Protein AF-A0A182EVL2-F1 (afdb_monomer)

Solvent-accessible surface area (backbone atoms only — not comparable to full-atom values): 5728 Å² total; per-residue (Å²): 132,88,78,76,79,74,77,81,80,80,74,82,83,80,80,85,91,83,82,94,80,91,75,91,67,84,70,88,71,82,70,54,52,95,67,32,38,68,31,86,85,63,47,65,43,54,46,80,45,52,57,64,87,53,73,76,34,97,77,30,53,41,56,74,78,58,74,88,61,96,58,84,79,83,85,63,84,87,127

Nearest PDB structures (foldseek):
  5b4y-assembly1_B  TM=8.394E-01  e=6.731E-04  Homo sapiens
  8yw1-assembly1_C  TM=8.457E-01  e=8.514E-04  Homo sapiens
  2kri-assembly1_B  TM=9.699E-01  e=2.758E-03  Homo sapiens
  2m0p-assembly1_A  TM=8.711E-01  e=1.474E-03  Homo sapiens
  9bdt-assembly1_R  TM=6.303E-01  e=1.724E-03  Homo sapiens

Radius of gyration: 22.57 Å; Cα contacts (8 Å, |Δi|>4): 54; chains: 1; bounding box: 40×43×64 Å

Foldseek 3Di:
DDDDDPPPPPDPDDDDDDDDDDDPDPDDQPDAPPQWDQAPVRDTDGVLQQCPPDQPDPVSRSNPPDDPDVDDSPDDDPD

Secondary structure (DSSP, 8-state):
---PPP--------------S---PPP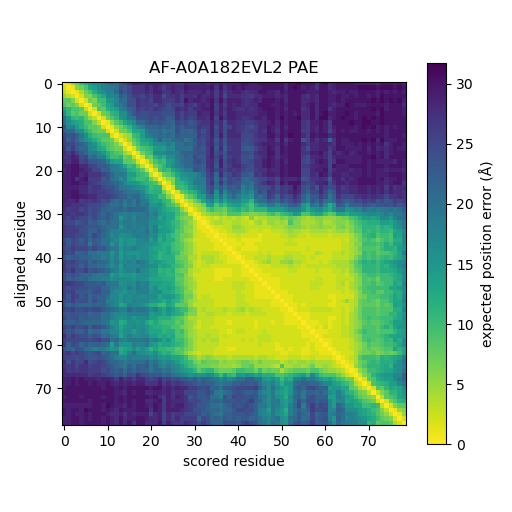SS-PPPTTEEE-TTS-EEEGGGTTSSS--STT-HHHHS--------TTS---

Organism: Onchocerca ochengi (NCBI:txid42157)

Mean predicted aligned error: 16.47 Å

Sequence (79 aa):
MITFITIDDNDDGYTDADDRERYQVVEPGKICTIDEFQCVSGECINRNAYCDGKPDCPDGSDEVHCHPTTQEQTSKPVT

Structure (mmCIF, N/CA/C/O backbone):
data_AF-A0A182EVL2-F1
#
_entry.id   AF-A0A182EVL2-F1
#
loop_
_atom_site.group_PDB
_atom_site.id
_atom_site.type_symbol
_atom_site.label_atom_id
_atom_site.label_alt_id
_atom_site.label_comp_id
_atom_site.label_asym_id
_atom_site.label_entity_id
_atom_site.label_seq_id
_atom_site.pdbx_PDB_ins_code
_atom_site.Cartn_x
_atom_site.Cartn_y
_atom_site.Cartn_z
_atom_site.occupancy
_atom_site.B_iso_or_equiv
_atom_site.auth_seq_id
_atom_site.auth_comp_id
_atom_site.auth_asym_id
_atom_site.auth_atom_id
_atom_site.pdbx_PDB_model_num
ATOM 1 N N . MET A 1 1 ? 19.512 25.523 -50.736 1.00 49.91 1 MET A N 1
ATOM 2 C CA . MET A 1 1 ? 18.390 25.567 -49.781 1.00 49.91 1 MET A CA 1
ATOM 3 C C . MET A 1 1 ? 18.181 24.148 -49.290 1.00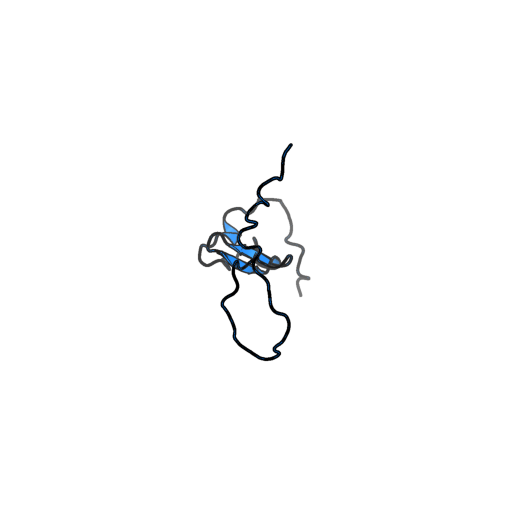 49.91 1 MET A C 1
ATOM 5 O O . MET A 1 1 ? 18.122 23.258 -50.121 1.00 49.91 1 MET A O 1
ATOM 9 N N . ILE A 1 2 ? 18.234 23.978 -47.970 1.00 55.03 2 ILE A N 1
ATOM 10 C CA . ILE A 1 2 ? 17.804 22.830 -47.157 1.00 55.03 2 ILE A CA 1
ATOM 11 C C . ILE A 1 2 ? 17.079 21.674 -47.872 1.00 55.03 2 ILE A C 1
ATOM 13 O O . ILE A 1 2 ? 15.987 21.846 -48.401 1.00 55.03 2 ILE A O 1
ATOM 17 N N . THR A 1 3 ? 17.604 20.465 -47.709 1.00 49.28 3 THR A N 1
ATOM 18 C CA . THR A 1 3 ? 16.758 19.288 -47.479 1.00 49.28 3 THR A CA 1
ATOM 19 C C . THR A 1 3 ? 17.243 18.681 -46.179 1.00 49.28 3 THR A C 1
ATOM 21 O O . THR A 1 3 ? 18.375 18.211 -46.083 1.00 49.28 3 THR A O 1
ATOM 24 N N . PHE A 1 4 ? 16.418 18.858 -45.153 1.00 60.34 4 PHE A N 1
ATOM 25 C CA . PHE A 1 4 ? 16.651 18.386 -43.803 1.00 60.34 4 PHE A CA 1
ATOM 26 C C . PHE A 1 4 ? 16.840 16.873 -43.829 1.00 60.34 4 PHE A C 1
ATOM 28 O O . PHE A 1 4 ? 16.043 16.153 -44.427 1.00 60.34 4 PHE A O 1
ATOM 35 N N . ILE A 1 5 ? 17.913 16.422 -43.191 1.00 67.00 5 ILE A N 1
ATOM 36 C CA . ILE A 1 5 ? 18.081 15.040 -42.757 1.00 67.00 5 ILE A CA 1
ATOM 37 C C . ILE A 1 5 ? 16.813 14.718 -41.955 1.00 67.00 5 ILE A C 1
ATOM 39 O O . ILE A 1 5 ? 16.517 15.427 -40.990 1.00 67.00 5 ILE A O 1
ATOM 43 N N . THR A 1 6 ? 16.006 13.758 -42.411 1.00 61.22 6 THR A N 1
ATOM 44 C CA . THR A 1 6 ? 14.893 13.243 -41.610 1.00 61.22 6 THR A CA 1
ATOM 45 C C . THR A 1 6 ? 15.502 12.710 -40.328 1.00 61.22 6 THR A C 1
ATOM 47 O O . THR A 1 6 ? 16.470 11.957 -40.389 1.00 61.22 6 THR A O 1
ATOM 50 N N . ILE A 1 7 ? 14.987 13.171 -39.194 1.00 62.19 7 ILE A N 1
ATOM 51 C CA . ILE A 1 7 ? 15.293 12.625 -37.877 1.00 62.19 7 ILE A CA 1
ATOM 52 C C . ILE A 1 7 ? 15.231 11.098 -38.009 1.00 62.19 7 ILE A C 1
ATOM 54 O O . ILE A 1 7 ? 14.234 10.564 -38.493 1.00 62.19 7 ILE A O 1
ATOM 58 N N . ASP A 1 8 ? 16.321 10.409 -37.673 1.00 55.72 8 ASP A N 1
ATOM 59 C CA . ASP A 1 8 ? 16.263 8.990 -37.348 1.00 55.72 8 ASP A CA 1
ATOM 60 C C . ASP A 1 8 ? 15.395 8.884 -36.084 1.00 55.72 8 ASP A C 1
ATOM 62 O O . ASP A 1 8 ? 15.909 8.944 -34.964 1.00 55.72 8 ASP A O 1
ATOM 66 N N . ASP A 1 9 ? 14.072 8.811 -36.275 1.00 60.22 9 ASP A N 1
ATOM 67 C CA . ASP A 1 9 ? 13.087 8.389 -35.276 1.00 60.22 9 ASP A CA 1
ATOM 68 C C . ASP A 1 9 ? 13.374 6.915 -34.963 1.00 60.22 9 ASP A C 1
ATOM 70 O O . ASP A 1 9 ? 12.790 5.977 -35.509 1.00 60.22 9 ASP A O 1
ATOM 74 N N . ASN A 1 10 ? 14.418 6.725 -34.161 1.00 60.12 10 ASN A N 1
ATOM 75 C CA . ASN A 1 10 ? 14.913 5.442 -33.720 1.00 60.12 10 ASN A CA 1
ATOM 76 C C . ASN A 1 10 ? 14.000 4.938 -32.592 1.00 60.12 10 ASN A C 1
ATOM 78 O O . ASN A 1 10 ? 14.114 5.382 -31.451 1.00 60.12 10 ASN A O 1
ATOM 82 N N . ASP A 1 11 ? 13.130 4.003 -32.978 1.00 56.09 11 ASP A N 1
ATOM 83 C CA . ASP A 1 11 ? 12.448 2.999 -32.149 1.00 56.09 11 ASP A CA 1
ATOM 84 C C . ASP A 1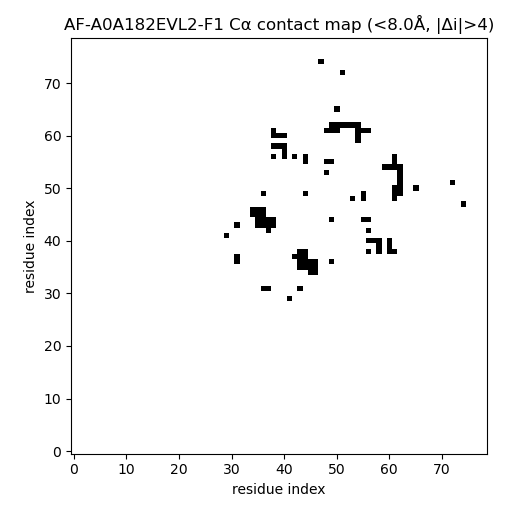 11 ? 11.259 3.464 -31.285 1.00 56.09 11 ASP A C 1
ATOM 86 O O . ASP A 1 11 ? 11.255 3.344 -30.062 1.00 56.09 11 ASP A O 1
ATOM 90 N N . ASP A 1 12 ? 10.171 3.889 -31.933 1.00 59.78 12 ASP A N 1
ATOM 91 C CA . ASP A 1 12 ? 8.832 3.654 -31.377 1.00 59.78 12 ASP A CA 1
ATOM 92 C C . ASP A 1 12 ? 8.471 2.178 -31.611 1.00 59.78 12 ASP A C 1
ATOM 94 O O . ASP A 1 12 ? 7.966 1.801 -32.671 1.00 59.78 12 ASP A O 1
ATOM 98 N N . GLY A 1 13 ? 8.789 1.331 -30.628 1.00 57.12 13 GLY A N 1
ATOM 99 C CA . GLY A 1 13 ? 8.518 -0.106 -30.628 1.00 57.12 13 GLY A CA 1
ATOM 100 C C . GLY A 1 13 ? 7.104 -0.457 -31.113 1.00 57.12 13 GLY A C 1
ATOM 101 O O . GLY A 1 13 ? 6.105 -0.254 -30.422 1.00 57.12 13 GLY A O 1
ATOM 102 N N . TYR A 1 14 ? 7.048 -1.011 -32.320 1.00 54.06 14 TYR A N 1
ATOM 103 C CA . TYR A 1 14 ? 5.857 -1.489 -33.012 1.00 54.06 14 TYR A CA 1
ATOM 104 C C . TYR A 1 14 ? 5.342 -2.780 -32.353 1.00 54.06 14 TYR A C 1
ATOM 106 O O . TYR A 1 14 ? 6.031 -3.799 -32.325 1.00 54.06 14 TYR A O 1
ATOM 114 N N . THR A 1 15 ? 4.131 -2.741 -31.793 1.00 52.66 15 THR A N 1
ATOM 115 C CA . THR A 1 15 ? 3.431 -3.927 -31.287 1.00 52.66 15 THR A CA 1
ATOM 116 C C . THR A 1 15 ? 2.613 -4.555 -32.416 1.00 52.66 15 THR A C 1
ATOM 118 O O . THR A 1 15 ? 1.568 -4.041 -32.813 1.00 52.66 15 THR A O 1
ATOM 121 N N . ASP A 1 16 ? 3.092 -5.678 -32.953 1.00 52.88 16 ASP A N 1
ATOM 122 C CA . ASP A 1 16 ? 2.345 -6.487 -33.921 1.00 52.88 16 ASP A CA 1
ATOM 123 C C . ASP A 1 16 ? 1.081 -7.085 -33.278 1.00 52.88 16 ASP A C 1
ATOM 125 O O . ASP A 1 16 ? 1.142 -7.781 -32.263 1.00 52.88 16 ASP A O 1
ATOM 129 N N . ALA A 1 17 ? -0.078 -6.821 -33.882 1.00 58.56 17 ALA A N 1
ATOM 130 C CA . ALA A 1 17 ? -1.397 -7.229 -33.400 1.00 58.56 17 ALA A CA 1
ATOM 131 C C . ALA A 1 17 ? -1.998 -8.404 -34.202 1.00 58.56 17 ALA A C 1
ATOM 133 O O . ALA A 1 17 ? -3.157 -8.327 -34.606 1.00 58.56 17 ALA A O 1
ATOM 134 N N . ASP A 1 18 ? -1.245 -9.487 -34.431 1.00 67.31 18 ASP A N 1
ATOM 135 C CA . ASP A 1 18 ? -1.776 -10.687 -35.104 1.00 67.31 18 ASP A CA 1
ATOM 136 C C . ASP A 1 18 ? -1.096 -11.992 -34.640 1.00 67.31 18 ASP A C 1
ATOM 138 O O . ASP A 1 18 ? -0.329 -12.586 -35.381 1.00 67.31 18 ASP A O 1
ATOM 142 N N . ASP A 1 19 ? -1.348 -12.441 -33.400 1.00 56.31 19 ASP A N 1
ATOM 143 C CA . ASP A 1 19 ? -1.461 -13.882 -33.093 1.00 56.31 19 ASP A CA 1
ATOM 144 C C . ASP A 1 19 ? -2.118 -14.112 -31.714 1.00 56.31 19 ASP A C 1
ATOM 146 O O . ASP A 1 19 ? -1.653 -13.643 -30.671 1.00 56.31 19 ASP A O 1
ATOM 150 N N . ARG A 1 20 ? -3.258 -14.812 -31.705 1.00 76.44 20 ARG A N 1
ATOM 151 C CA . ARG A 1 20 ? -4.022 -15.173 -30.504 1.00 76.44 20 ARG A CA 1
ATOM 152 C C . ARG A 1 20 ? -3.663 -16.597 -30.076 1.00 76.44 20 ARG A C 1
ATOM 154 O O . ARG A 1 20 ? -4.361 -17.511 -30.490 1.00 76.44 20 ARG A O 1
ATOM 161 N N . GLU A 1 21 ? -2.674 -16.757 -29.193 1.00 72.44 21 GLU A N 1
ATOM 162 C CA . GLU A 1 21 ? -2.762 -17.557 -27.951 1.00 72.44 21 GLU A CA 1
ATOM 163 C C . GLU A 1 21 ? -1.379 -17.850 -27.320 1.00 72.44 21 GLU A C 1
ATOM 165 O O . GLU A 1 21 ? -0.663 -18.770 -27.697 1.00 72.44 21 GLU A O 1
ATOM 170 N N . ARG A 1 22 ? -1.115 -17.149 -26.204 1.00 73.50 22 ARG A N 1
ATOM 171 C CA . ARG A 1 22 ? -0.418 -17.661 -25.005 1.00 73.50 22 ARG A CA 1
ATOM 172 C C . ARG A 1 22 ? 1.123 -17.737 -25.024 1.00 73.50 22 ARG A C 1
ATOM 174 O O . ARG A 1 22 ? 1.716 -18.810 -25.076 1.00 73.50 22 ARG A O 1
ATOM 181 N N . TYR A 1 23 ? 1.758 -16.606 -24.708 1.00 55.56 23 TYR A N 1
ATOM 182 C CA . TYR A 1 23 ? 3.044 -16.565 -23.999 1.00 55.56 23 TYR A CA 1
ATOM 183 C C . TYR A 1 23 ? 2.963 -15.481 -22.915 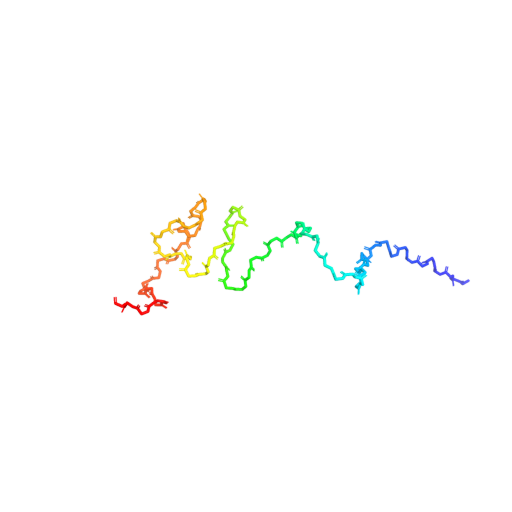1.00 55.56 23 TYR A C 1
ATOM 185 O O . TYR A 1 23 ? 2.810 -14.304 -23.226 1.00 55.56 23 TYR A O 1
ATOM 193 N N . GLN A 1 24 ? 2.989 -15.870 -21.636 1.00 63.47 24 GLN A N 1
ATOM 194 C CA . GLN A 1 24 ? 3.114 -14.921 -20.523 1.00 63.47 24 GLN A CA 1
ATOM 195 C C . GLN A 1 24 ? 4.528 -14.335 -20.558 1.00 63.47 24 GLN A C 1
ATOM 197 O O . GLN A 1 24 ? 5.459 -14.879 -19.966 1.00 63.47 24 GLN A O 1
ATOM 202 N N . VAL A 1 25 ? 4.691 -13.239 -21.289 1.00 56.56 25 VAL A N 1
ATOM 203 C CA . VAL A 1 25 ? 5.850 -12.359 -21.161 1.00 56.56 25 VAL A CA 1
ATOM 204 C C . VAL A 1 25 ? 5.649 -11.588 -19.863 1.00 56.56 25 VAL A C 1
ATOM 206 O O . VAL A 1 25 ? 4.614 -10.956 -19.677 1.00 56.56 25 VAL A O 1
ATOM 209 N N . VAL A 1 26 ? 6.593 -11.706 -18.934 1.00 60.03 26 VAL A N 1
ATOM 210 C CA . VAL A 1 26 ? 6.585 -10.976 -17.660 1.00 60.03 26 VAL A CA 1
ATOM 211 C C . VAL A 1 26 ? 6.410 -9.484 -17.960 1.00 60.03 26 VAL A C 1
ATOM 213 O O . VAL A 1 26 ? 7.224 -8.896 -18.670 1.00 60.03 26 VAL A O 1
ATOM 216 N N . GLU A 1 27 ? 5.305 -8.913 -17.483 1.00 59.84 27 GLU A N 1
ATOM 217 C CA . GLU A 1 27 ? 4.832 -7.592 -17.896 1.00 59.84 27 GLU A CA 1
ATOM 218 C C . GLU A 1 27 ? 5.769 -6.480 -17.386 1.00 59.84 27 GLU A C 1
ATOM 220 O O . GLU A 1 27 ? 6.137 -6.472 -16.204 1.00 59.84 27 GLU A O 1
ATOM 225 N N . PRO A 1 28 ? 6.187 -5.538 -18.252 1.00 60.28 28 PRO A N 1
ATOM 226 C CA . PRO A 1 28 ? 7.055 -4.443 -17.858 1.00 60.28 28 PRO A CA 1
ATOM 227 C C . PRO A 1 28 ? 6.255 -3.456 -17.007 1.00 60.28 28 PRO A C 1
ATOM 229 O O . PRO A 1 28 ? 5.368 -2.764 -17.496 1.00 60.28 28 PRO A O 1
ATOM 232 N N . GLY A 1 29 ? 6.597 -3.390 -15.722 1.00 59.16 29 GLY A N 1
ATOM 233 C CA . GLY A 1 29 ? 5.999 -2.453 -14.777 1.00 59.16 29 GLY A CA 1
ATOM 234 C C . GLY A 1 29 ? 4.672 -2.960 -14.233 1.00 59.16 29 GLY A C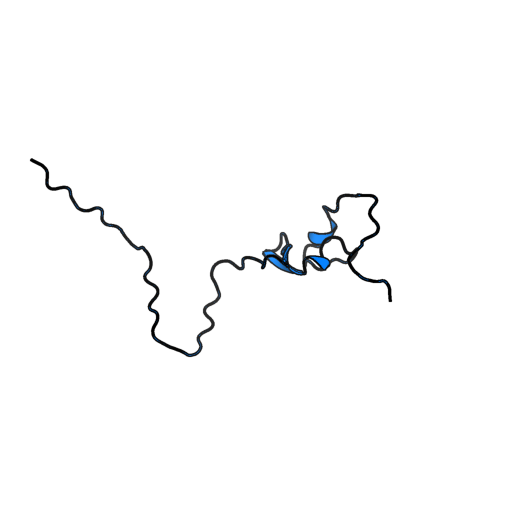 1
ATOM 235 O O . GLY A 1 29 ? 3.611 -2.607 -14.736 1.00 59.16 29 GLY A O 1
ATOM 236 N N . LYS A 1 30 ? 4.739 -3.742 -13.148 1.00 63.34 30 LYS A N 1
ATOM 237 C CA . LYS A 1 30 ? 3.581 -4.090 -12.318 1.00 63.34 30 LYS A CA 1
ATOM 238 C C . LYS A 1 30 ? 3.014 -2.806 -11.698 1.00 63.34 30 LYS A C 1
ATOM 240 O O . LYS A 1 30 ? 3.343 -2.436 -10.576 1.00 63.34 30 LYS A O 1
ATOM 245 N N . ILE A 1 31 ? 2.216 -2.085 -12.473 1.00 73.25 31 ILE A N 1
ATOM 246 C CA . ILE A 1 31 ? 1.436 -0.948 -12.010 1.00 73.25 31 ILE A CA 1
ATOM 247 C C . ILE A 1 31 ? 0.256 -1.562 -11.269 1.00 73.25 31 ILE A C 1
ATOM 249 O O . ILE A 1 31 ? -0.512 -2.332 -11.847 1.00 73.25 31 ILE A O 1
ATOM 253 N N . CYS A 1 32 ? 0.149 -1.287 -9.973 1.00 86.06 32 CYS A N 1
ATOM 254 C CA . CYS A 1 32 ? -1.005 -1.727 -9.206 1.00 86.06 32 CYS A CA 1
ATOM 255 C C . CYS A 1 32 ? -2.279 -1.124 -9.806 1.00 86.06 32 CYS A C 1
ATOM 257 O O . CYS A 1 32 ? -2.276 0.010 -10.296 1.00 86.06 32 CYS A O 1
ATOM 259 N N . THR A 1 33 ? -3.369 -1.886 -9.792 1.00 85.12 33 THR A N 1
ATOM 260 C CA . THR A 1 33 ? -4.665 -1.381 -10.245 1.00 85.12 33 THR A CA 1
ATOM 261 C C . THR A 1 33 ? -5.128 -0.222 -9.360 1.00 85.12 33 THR A C 1
ATOM 263 O O . THR A 1 33 ? -4.621 0.006 -8.261 1.00 85.12 33 THR A O 1
ATOM 266 N N . ILE A 1 34 ? -6.125 0.533 -9.825 1.00 84.56 34 ILE A N 1
ATOM 267 C CA . ILE A 1 34 ? -6.688 1.651 -9.055 1.00 84.56 34 ILE A CA 1
ATOM 268 C C . ILE A 1 34 ? -7.250 1.211 -7.689 1.00 84.56 34 ILE A C 1
ATOM 270 O O . ILE A 1 34 ? -7.253 1.997 -6.741 1.00 84.56 34 ILE A O 1
ATOM 274 N N . ASP A 1 35 ? -7.647 -0.054 -7.556 1.00 86.94 35 ASP A N 1
ATOM 275 C CA . ASP A 1 35 ? -8.173 -0.659 -6.327 1.00 86.94 35 ASP A CA 1
ATOM 276 C C . ASP A 1 35 ? -7.100 -1.368 -5.486 1.00 86.94 35 ASP A C 1
ATOM 278 O O . ASP A 1 35 ? -7.411 -2.031 -4.494 1.00 86.94 35 ASP A O 1
ATOM 282 N N . GLU A 1 36 ? -5.830 -1.208 -5.847 1.00 89.94 36 GLU A N 1
ATOM 283 C CA . GLU A 1 36 ? -4.689 -1.758 -5.129 1.00 89.94 36 GLU A CA 1
ATOM 284 C C . GLU A 1 36 ? -3.790 -0.648 -4.571 1.00 89.94 36 GLU A C 1
ATOM 286 O O . GLU A 1 36 ? -3.733 0.484 -5.064 1.00 89.94 36 GLU A O 1
ATOM 291 N N . PHE A 1 37 ? -3.083 -0.988 -3.500 1.00 89.56 37 PHE A N 1
ATOM 292 C CA . PHE A 1 37 ? -2.023 -0.184 -2.920 1.00 89.56 37 PHE A CA 1
ATOM 293 C C . PHE A 1 37 ? -0.676 -0.834 -3.230 1.00 89.56 37 PHE A C 1
ATOM 295 O O . PHE A 1 37 ? -0.511 -2.043 -3.065 1.00 89.56 37 PHE A O 1
ATOM 302 N N . GLN A 1 38 ? 0.280 -0.024 -3.687 1.00 90.56 38 GLN A N 1
ATOM 303 C CA . GLN A 1 38 ? 1.637 -0.482 -3.947 1.00 90.56 38 GLN A CA 1
ATOM 304 C C . GLN A 1 38 ? 2.465 -0.397 -2.666 1.00 90.56 38 GLN A C 1
ATOM 306 O O . GLN A 1 38 ? 2.760 0.693 -2.176 1.00 90.56 38 GLN A O 1
ATOM 311 N N . CYS A 1 39 ? 2.867 -1.555 -2.157 1.00 91.06 39 CYS A N 1
ATOM 312 C CA . CYS A 1 39 ? 3.841 -1.675 -1.088 1.00 91.06 39 CYS A CA 1
ATOM 313 C C . CYS A 1 39 ? 5.177 -1.050 -1.502 1.00 91.06 39 CYS A C 1
ATOM 315 O O . CYS A 1 39 ? 5.544 -1.035 -2.678 1.00 91.06 39 CYS A O 1
ATOM 317 N N . VAL A 1 40 ? 5.973 -0.632 -0.517 1.00 88.75 40 VAL A N 1
ATOM 318 C CA . VAL A 1 40 ? 7.355 -0.176 -0.761 1.00 88.75 40 VAL A CA 1
ATOM 319 C C . VAL A 1 40 ? 8.210 -1.299 -1.362 1.00 88.75 40 VAL A C 1
ATOM 321 O O . VAL A 1 40 ? 9.107 -1.033 -2.158 1.00 88.75 40 VAL A O 1
ATOM 324 N N . SER A 1 41 ? 7.873 -2.553 -1.048 1.00 87.69 41 SER A N 1
ATOM 325 C CA . SER A 1 41 ? 8.457 -3.758 -1.643 1.00 87.69 41 SER A CA 1
ATOM 326 C C . SER A 1 41 ? 8.196 -3.905 -3.148 1.00 87.69 41 SER A C 1
ATOM 328 O O . SER A 1 41 ? 8.862 -4.693 -3.816 1.00 87.69 41 SER A O 1
ATOM 330 N N . GLY A 1 42 ? 7.226 -3.161 -3.692 1.00 86.50 42 GLY A N 1
ATOM 331 C CA . GLY A 1 42 ? 6.753 -3.276 -5.071 1.00 86.50 42 GLY A CA 1
ATOM 332 C 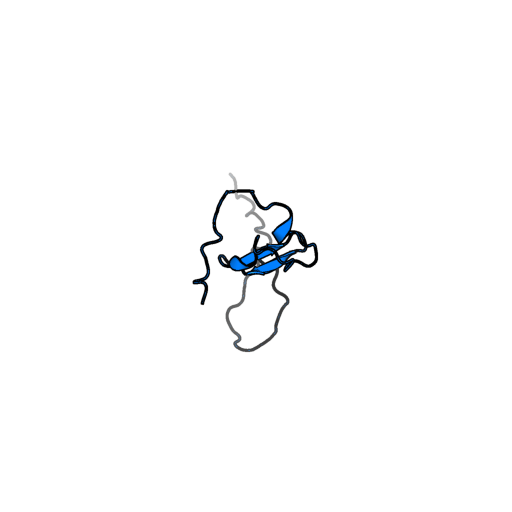C . GLY A 1 42 ? 5.593 -4.257 -5.258 1.00 86.50 42 GLY A C 1
ATOM 333 O O . GLY A 1 42 ? 5.099 -4.398 -6.378 1.00 86.50 42 GLY A O 1
ATOM 334 N N . GLU A 1 43 ? 5.131 -4.917 -4.193 1.00 88.44 43 GLU A N 1
ATOM 335 C CA . GLU A 1 43 ? 3.927 -5.751 -4.244 1.00 88.44 43 GLU A CA 1
ATOM 336 C C . GLU A 1 43 ? 2.650 -4.909 -4.275 1.00 88.44 43 GLU A C 1
ATOM 338 O O . GLU A 1 43 ? 2.621 -3.776 -3.802 1.00 88.44 43 GLU A O 1
ATOM 343 N N . CYS A 1 44 ? 1.587 -5.470 -4.846 1.00 91.12 44 CYS A N 1
ATOM 344 C CA . CYS A 1 44 ? 0.271 -4.843 -4.841 1.00 91.12 44 CYS A CA 1
ATOM 345 C C . CYS A 1 44 ? -0.614 -5.610 -3.872 1.00 91.12 44 CYS A C 1
ATOM 347 O O . CYS A 1 44 ? -0.796 -6.817 -4.033 1.00 91.12 44 CYS A O 1
ATOM 349 N N . ILE A 1 45 ? -1.162 -4.902 -2.898 1.00 90.38 45 ILE A N 1
ATOM 350 C CA . ILE A 1 45 ? -2.176 -5.421 -1.986 1.00 90.38 45 ILE A CA 1
ATOM 351 C C . ILE A 1 45 ? -3.505 -4.738 -2.276 1.00 90.38 45 ILE A C 1
ATOM 353 O O . ILE A 1 45 ? -3.561 -3.703 -2.942 1.00 90.38 45 ILE A O 1
ATOM 357 N N . ASN A 1 46 ? -4.601 -5.299 -1.775 1.00 91.31 46 ASN A N 1
ATOM 358 C CA . ASN A 1 46 ? -5.899 -4.658 -1.924 1.00 91.31 46 ASN A CA 1
ATOM 359 C C . ASN A 1 46 ? -5.902 -3.298 -1.209 1.00 91.31 46 ASN A C 1
ATOM 361 O O . ASN A 1 46 ? -5.380 -3.179 -0.106 1.00 91.31 46 ASN A O 1
ATOM 365 N N . ARG A 1 47 ? -6.544 -2.276 -1.780 1.00 88.06 47 ARG A N 1
ATOM 366 C CA . ARG A 1 47 ? -6.657 -0.962 -1.128 1.00 88.06 47 ARG A CA 1
ATOM 367 C C . ARG A 1 47 ? -7.330 -1.034 0.250 1.00 88.06 47 ARG A C 1
ATOM 369 O O . ARG A 1 47 ? -7.042 -0.193 1.091 1.00 88.06 47 ARG A O 1
ATOM 376 N N . ASN A 1 48 ? -8.176 -2.038 0.502 1.00 88.06 48 ASN A N 1
ATOM 377 C CA . ASN A 1 48 ? -8.795 -2.270 1.814 1.00 88.06 48 ASN A CA 1
ATOM 378 C C . ASN A 1 48 ? -7.856 -2.895 2.857 1.00 88.06 48 ASN A C 1
ATOM 380 O O . ASN A 1 48 ? -8.243 -2.967 4.016 1.00 88.06 48 ASN A O 1
ATOM 384 N N . ALA A 1 49 ? -6.691 -3.387 2.440 1.00 89.94 49 ALA A N 1
ATOM 385 C CA . ALA A 1 49 ? -5.643 -3.887 3.326 1.00 89.94 49 ALA A CA 1
ATOM 386 C C . ALA A 1 49 ? -4.673 -2.772 3.755 1.00 89.94 49 ALA A C 1
ATOM 388 O O . ALA A 1 49 ? -3.803 -2.984 4.578 1.00 89.94 49 ALA A O 1
ATOM 389 N N . TYR A 1 50 ? -4.803 -1.559 3.207 1.00 89.62 50 TYR A N 1
ATOM 390 C CA . TYR A 1 50 ? -4.005 -0.427 3.664 1.00 89.62 50 TYR A CA 1
ATOM 391 C C . TYR A 1 50 ? -4.547 0.097 5.000 1.00 89.62 50 TYR A C 1
ATOM 393 O O . TYR A 1 50 ? -5.688 0.569 5.044 1.00 89.62 50 TYR A O 1
ATOM 401 N N . CYS A 1 51 ? -3.725 0.085 6.053 1.00 89.94 51 CYS A N 1
ATOM 402 C CA . CYS A 1 51 ? -4.088 0.532 7.400 1.00 89.94 51 CYS A CA 1
ATOM 403 C C . CYS A 1 51 ? -5.250 -0.251 8.035 1.00 89.94 51 CYS A C 1
ATOM 405 O O . CYS A 1 51 ? -6.086 0.341 8.728 1.00 89.94 51 CYS A O 1
ATOM 407 N N . ASP A 1 52 ? -5.323 -1.562 7.797 1.00 88.38 52 ASP A N 1
ATOM 408 C CA . ASP A 1 52 ? -6.367 -2.433 8.355 1.00 88.38 52 ASP A CA 1
ATOM 409 C C . ASP A 1 52 ? -5.981 -3.022 9.732 1.00 88.38 52 ASP A C 1
ATOM 411 O O . ASP A 1 52 ? -6.787 -3.693 10.394 1.00 88.38 52 ASP A O 1
ATOM 415 N N . GLY A 1 53 ? -4.766 -2.728 10.205 1.00 85.94 53 GLY A N 1
ATOM 416 C CA . GLY A 1 5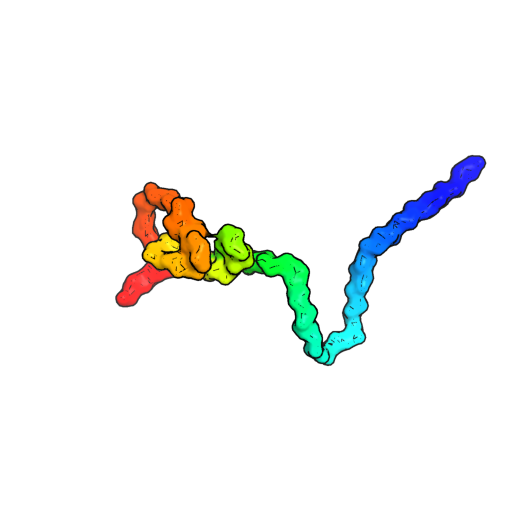3 ? -4.219 -3.239 11.457 1.00 85.94 53 GLY A CA 1
ATOM 417 C C . GLY A 1 53 ? -3.502 -4.581 11.311 1.00 85.94 53 GLY A C 1
ATOM 418 O O . GLY A 1 53 ? -3.152 -5.188 12.333 1.00 85.94 53 GLY A O 1
ATOM 419 N N . LYS A 1 54 ? -3.301 -5.077 10.086 1.00 89.38 54 LYS A N 1
ATOM 420 C CA . LYS A 1 54 ? -2.550 -6.293 9.783 1.00 89.38 54 LYS A CA 1
ATOM 421 C C . LYS A 1 54 ? -1.478 -5.986 8.739 1.00 89.38 54 LYS A C 1
ATOM 423 O O . LYS A 1 54 ? -1.736 -5.285 7.780 1.00 89.38 54 LYS A O 1
ATOM 428 N N . PRO A 1 55 ? -0.265 -6.535 8.904 1.00 91.50 55 PRO A N 1
ATOM 429 C CA . PRO A 1 55 ? 0.761 -6.407 7.883 1.00 91.50 55 PRO A CA 1
ATOM 430 C C . PRO A 1 55 ? 0.420 -7.327 6.705 1.00 91.50 55 PRO A C 1
ATOM 432 O O . PRO A 1 55 ? 0.638 -8.541 6.781 1.00 91.50 55 PRO A O 1
ATOM 435 N N . ASP A 1 56 ? -0.107 -6.750 5.631 1.00 92.25 56 ASP A N 1
ATOM 436 C CA . ASP A 1 56 ? -0.345 -7.422 4.356 1.00 92.25 56 ASP A CA 1
ATOM 437 C C . ASP A 1 56 ? 0.826 -7.214 3.382 1.00 92.25 56 ASP A C 1
ATOM 439 O O . ASP A 1 56 ? 1.109 -8.094 2.565 1.00 92.25 56 ASP A O 1
ATOM 443 N N . CYS A 1 57 ? 1.571 -6.105 3.484 1.00 92.19 57 CYS A N 1
ATOM 444 C CA . CYS A 1 57 ? 2.847 -5.980 2.776 1.00 92.19 57 CYS A CA 1
ATOM 445 C C . CYS A 1 57 ? 3.946 -6.826 3.452 1.00 92.19 57 CYS A C 1
ATOM 447 O O . CYS A 1 57 ? 4.026 -6.872 4.682 1.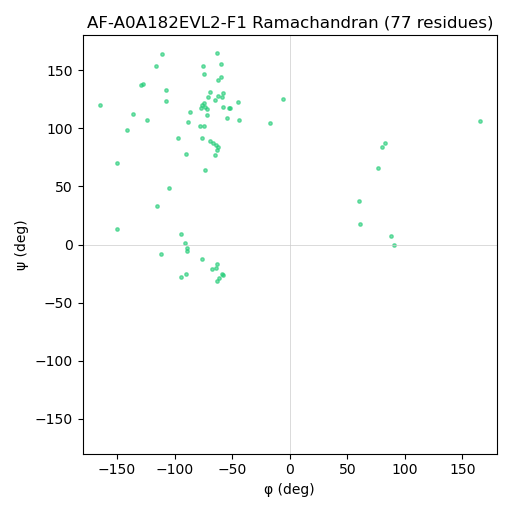00 92.19 57 CYS A O 1
ATOM 449 N N . PRO A 1 58 ? 4.904 -7.386 2.687 1.00 90.19 58 PRO A N 1
ATOM 450 C CA . PRO A 1 58 ? 6.038 -8.134 3.250 1.00 90.19 58 PRO A CA 1
ATOM 451 C C . PRO A 1 58 ? 6.945 -7.260 4.130 1.00 90.19 58 PRO A C 1
ATOM 453 O O . PRO A 1 58 ? 7.525 -7.736 5.103 1.00 90.19 58 PRO A O 1
ATOM 456 N N . ASP A 1 59 ? 7.037 -5.970 3.803 1.00 90.25 59 ASP A N 1
ATOM 457 C CA . ASP A 1 59 ? 7.766 -4.954 4.562 1.00 90.25 59 ASP A CA 1
ATOM 458 C C . ASP A 1 59 ? 6.880 -4.250 5.610 1.00 90.25 59 ASP A C 1
ATOM 460 O O . ASP A 1 59 ? 7.337 -3.325 6.280 1.00 90.25 59 ASP A O 1
ATOM 464 N N . GLY A 1 60 ? 5.598 -4.631 5.733 1.00 90.06 60 GLY A N 1
ATOM 465 C CA . GLY A 1 60 ? 4.614 -3.974 6.606 1.00 90.06 60 GLY A CA 1
ATOM 466 C C . GLY A 1 60 ? 4.364 -2.500 6.265 1.00 90.06 60 GLY A C 1
ATOM 467 O O . GLY A 1 60 ? 3.891 -1.732 7.102 1.00 90.06 60 GLY A O 1
ATOM 468 N N . SER A 1 61 ? 4.744 -2.065 5.055 1.00 91.69 61 SER A N 1
ATOM 469 C CA . SER A 1 61 ? 4.703 -0.656 4.649 1.00 91.69 61 SER A CA 1
ATOM 470 C C . SER A 1 61 ? 3.291 -0.057 4.606 1.00 91.69 61 SER A C 1
ATOM 472 O O . SER A 1 61 ? 3.132 1.161 4.643 1.00 91.69 61 SER A O 1
ATOM 474 N N . ASP A 1 62 ? 2.288 -0.920 4.514 1.00 91.69 62 ASP A N 1
ATOM 475 C CA . ASP A 1 62 ? 0.860 -0.634 4.607 1.00 91.69 62 ASP A CA 1
ATOM 476 C C . ASP A 1 62 ? 0.405 -0.172 5.999 1.00 91.69 62 ASP A C 1
ATOM 478 O O . ASP A 1 62 ? -0.588 0.539 6.089 1.00 91.69 62 ASP A O 1
ATOM 482 N N . GLU A 1 63 ? 1.168 -0.468 7.057 1.00 92.94 63 GLU A N 1
ATOM 483 C CA . GLU A 1 63 ? 0.787 -0.188 8.453 1.00 92.94 63 GLU A CA 1
ATOM 484 C C . GLU A 1 63 ? 1.648 0.902 9.131 1.00 92.94 63 GLU A C 1
ATOM 486 O O . GLU A 1 63 ? 1.361 1.349 10.242 1.00 92.94 63 GLU A O 1
ATOM 491 N N . VAL A 1 64 ? 2.727 1.362 8.484 1.00 88.50 64 VAL A N 1
ATOM 492 C CA . VAL A 1 64 ? 3.714 2.281 9.101 1.00 88.50 64 VAL A CA 1
ATOM 493 C C . VAL A 1 64 ? 3.409 3.771 8.911 1.00 88.50 64 VAL A C 1
ATOM 495 O O . VAL A 1 64 ? 3.836 4.586 9.727 1.00 88.50 64 VAL A O 1
ATOM 498 N N . HIS A 1 65 ? 2.675 4.150 7.860 1.00 80.62 65 HIS A N 1
ATOM 499 C CA . HIS A 1 65 ? 2.332 5.549 7.549 1.00 80.62 65 HIS A CA 1
ATOM 500 C C . HIS A 1 65 ? 0.825 5.817 7.637 1.00 80.62 65 HIS A C 1
ATOM 502 O O . HIS A 1 65 ? 0.275 6.654 6.918 1.00 80.62 65 HIS A O 1
ATOM 508 N N . CYS A 1 66 ? 0.153 5.129 8.555 1.00 84.38 66 CYS A N 1
ATOM 509 C CA . CYS A 1 66 ? -1.252 5.363 8.832 1.00 84.38 66 CYS A CA 1
ATOM 510 C C . CYS A 1 66 ? -1.424 6.671 9.598 1.00 84.38 66 CYS A C 1
ATOM 512 O O . CYS A 1 66 ? -0.924 6.859 10.708 1.00 84.38 66 CYS A O 1
ATOM 514 N N . HIS A 1 67 ? -2.147 7.607 8.994 1.00 78.25 67 HIS A N 1
ATOM 515 C CA . HIS A 1 67 ? -2.554 8.825 9.675 1.00 78.25 67 HIS A CA 1
ATOM 516 C C . HIS A 1 67 ? -3.460 8.417 10.846 1.00 78.25 67 HIS A C 1
ATOM 518 O O . HIS A 1 67 ? -4.457 7.729 10.600 1.00 78.25 67 HIS A O 1
ATOM 524 N N . PRO A 1 68 ? -3.202 8.864 12.090 1.00 65.69 68 PRO A N 1
ATOM 525 C CA . PRO A 1 68 ? -4.140 8.702 13.192 1.00 65.69 68 PRO A CA 1
ATOM 526 C C . PRO A 1 68 ? -5.293 9.683 12.979 1.00 65.69 68 PRO A C 1
ATOM 528 O O . PRO A 1 68 ? -5.490 10.642 13.722 1.00 65.69 68 PRO A O 1
ATOM 531 N N . THR A 1 69 ? -6.044 9.500 11.902 1.00 54.97 69 THR A N 1
ATOM 532 C CA . THR A 1 69 ? -7.354 10.108 11.824 1.00 54.97 69 THR A CA 1
ATOM 533 C C . THR A 1 69 ? -8.198 9.333 12.818 1.00 54.97 69 THR A C 1
ATOM 535 O O . THR A 1 69 ? -8.201 8.105 12.842 1.00 54.97 69 THR A O 1
ATOM 538 N N . THR A 1 70 ? -8.847 10.051 13.724 1.00 56.12 70 THR A N 1
ATOM 539 C CA . THR A 1 70 ? -9.930 9.487 14.523 1.00 56.12 70 THR A CA 1
ATOM 540 C C . THR A 1 70 ? -11.022 9.081 13.532 1.00 56.12 70 THR A C 1
ATOM 542 O O . THR A 1 70 ? -11.881 9.886 13.185 1.00 56.12 70 THR A O 1
ATOM 545 N N . GLN A 1 71 ? -10.894 7.894 12.950 1.00 57.00 71 GLN A N 1
ATOM 546 C CA . GLN A 1 71 ? -11.782 7.337 11.943 1.00 57.00 71 GLN A CA 1
ATOM 547 C C . GLN A 1 71 ? -11.903 5.853 12.268 1.00 57.00 71 GLN A C 1
ATOM 549 O O . GLN A 1 71 ? -11.034 5.034 11.981 1.00 57.00 71 GLN A O 1
ATOM 554 N N . GLU A 1 72 ? -12.998 5.547 12.949 1.00 59.22 72 GLU A N 1
ATOM 555 C CA . GLU A 1 72 ? -13.864 4.425 12.612 1.00 59.22 72 GLU A CA 1
ATOM 556 C C . GLU A 1 72 ? -13.600 3.945 11.168 1.00 59.22 72 GLU A C 1
ATOM 558 O O . GLU A 1 72 ? -13.932 4.634 10.203 1.00 59.22 72 GLU A O 1
ATOM 563 N N . GLN A 1 73 ? -12.912 2.810 11.024 1.00 58.03 73 GLN A N 1
ATOM 564 C CA . GLN A 1 73 ? -12.549 2.225 9.733 1.00 58.03 73 GLN A CA 1
ATOM 565 C C . GLN A 1 73 ? -13.824 1.757 9.009 1.00 58.03 73 GLN A C 1
ATOM 567 O O . GLN A 1 73 ? -14.291 0.629 9.160 1.00 58.03 73 GLN A O 1
ATOM 572 N N . THR A 1 74 ? -14.440 2.666 8.261 1.00 58.69 74 THR A N 1
ATOM 573 C CA . THR A 1 74 ? -15.695 2.469 7.533 1.00 58.69 74 THR A CA 1
ATOM 574 C C . THR A 1 74 ? -15.427 1.949 6.122 1.00 58.69 74 THR A C 1
ATOM 576 O O . THR A 1 74 ? -15.518 2.676 5.139 1.00 58.69 74 THR A O 1
ATOM 579 N N . SER A 1 75 ? -15.132 0.654 6.000 1.00 68.31 75 SER A N 1
ATOM 580 C CA . SER A 1 75 ? -15.263 -0.065 4.715 1.00 68.31 75 SER A CA 1
ATOM 581 C C . SER A 1 75 ? -15.600 -1.556 4.832 1.00 68.31 75 SER A C 1
ATOM 583 O O . SER A 1 75 ? -15.637 -2.266 3.827 1.00 68.31 75 SER A O 1
ATOM 585 N N . LYS A 1 76 ? -16.009 -2.038 6.011 1.00 53.75 76 LYS A N 1
ATOM 586 C CA . LYS A 1 76 ? -16.843 -3.246 6.103 1.00 53.75 76 LYS A CA 1
ATOM 587 C C . LYS A 1 76 ? -18.070 -2.972 6.971 1.00 53.75 76 LYS A C 1
ATOM 589 O O . LYS A 1 76 ? -17.921 -2.381 8.040 1.00 53.75 76 LYS A O 1
ATOM 594 N N . PRO A 1 77 ? -19.274 -3.428 6.574 1.00 50.69 77 PRO A N 1
ATOM 595 C CA . PRO A 1 77 ? -20.305 -3.696 7.558 1.00 50.69 77 PRO A CA 1
ATOM 596 C C . PRO A 1 77 ? -19.721 -4.730 8.521 1.00 50.69 77 PRO A C 1
ATOM 598 O O . PRO A 1 77 ? -19.355 -5.832 8.106 1.00 50.69 77 PRO A O 1
ATOM 601 N N . VAL A 1 78 ? -19.601 -4.359 9.792 1.00 54.62 78 VAL A N 1
ATOM 602 C CA . VAL A 1 78 ? -19.471 -5.325 10.883 1.00 54.62 78 VAL A CA 1
ATOM 603 C C . VAL A 1 78 ? -20.677 -6.260 10.756 1.00 54.62 78 VAL A C 1
ATOM 605 O O . VAL A 1 78 ? -21.811 -5.814 10.919 1.00 54.62 78 VAL A O 1
ATOM 608 N N . THR A 1 79 ? -20.441 -7.506 10.342 1.00 43.16 79 THR A N 1
ATOM 609 C CA . THR A 1 79 ? -21.450 -8.575 10.413 1.00 43.16 79 THR A CA 1
ATOM 610 C C . THR A 1 79 ? -21.453 -9.148 11.817 1.00 43.16 79 THR A C 1
ATOM 612 O O . THR A 1 79 ? -20.339 -9.368 12.344 1.00 43.16 79 THR A O 1
#

pLDDT: mean 72.68, std 15.59, range [43.16, 92.94]

InterPro domains:
  IPR002172 Low-density lipoprotein (LDL) receptor class A repeat [PF00057] (32-66)
  IPR002172 Low-density lipoprotein (LDL) receptor class A repeat [PS50068] (31-67)
  IPR002172 Low-density lipoprotein (LDL) receptor class A repeat [SM00192] (31-68)
  IPR002172 Low-density lipoprotein (LDL) receptor class A repeat [cd00112] (32-66)
  IPR023415 Low-density lipoprotein (LDL) receptor class A, conserved site [PS01209] (44-66)
  IPR036055 LDL receptor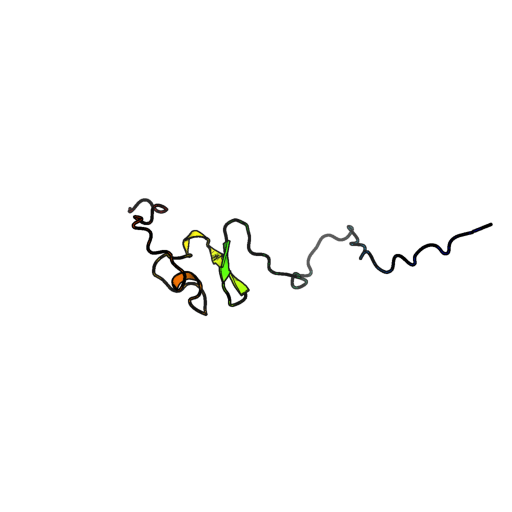-like superfamily [G3DSA:4.10.400.10] (31-70)
  IPR036055 LDL receptor-like superfamily [SSF57424] (31-70)
  IPR051221 Low-density lipoprotein receptor-related [PTHR22722] (6-69)